Protein AF-A0A843J637-F1 (afdb_monomer)

Solvent-accessible surface area (backbone atoms only — not comparable to full-atom values): 3614 Å² total; per-residue (Å²): 141,64,64,30,62,68,35,19,66,34,35,22,56,13,51,53,32,21,72,77,59,38,73,74,34,28,56,53,44,72,47,45,65,57,51,52,49,55,35,42,77,71,69,70,39,54,73,67,29,39,52,49,10,34,52,48,14,45,52,54,45,50,50,50,50,73,75,76,107

Nearest PDB structures (foldseek):
  7opb-assembly2_E  TM=4.554E-01  e=7.229E+00  Escherichia coli BL21(DE3)

Structure (mmCIF, N/CA/C/O backbone):
data_AF-A0A843J637-F1
#
_entry.id   AF-A0A843J637-F1
#
loop_
_atom_site.group_PDB
_atom_site.id
_atom_site.type_symbol
_atom_site.label_atom_id
_atom_site.label_alt_id
_atom_site.label_comp_id
_atom_site.label_asym_id
_atom_site.label_entity_id
_atom_site.label_seq_id
_atom_site.pdbx_PDB_ins_code
_atom_site.Cartn_x
_atom_site.Cartn_y
_atom_site.Cartn_z
_atom_site.occupancy
_atom_site.B_iso_or_equiv
_atom_site.auth_seq_id
_atom_site.auth_comp_id
_atom_site.auth_asym_id
_atom_site.auth_atom_id
_atom_site.pdbx_PDB_model_num
ATOM 1 N N . TRP A 1 1 ? 0.353 -0.665 18.748 1.00 60.09 1 TRP A N 1
ATOM 2 C CA . TRP A 1 1 ? 1.182 0.554 18.848 1.00 60.09 1 TRP A CA 1
ATOM 3 C C . TRP A 1 1 ? 2.237 0.617 17.734 1.00 60.09 1 TRP A C 1
ATOM 5 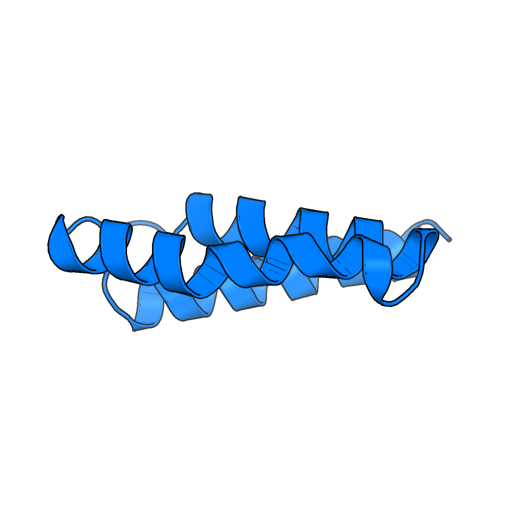O O . TRP A 1 1 ? 3.321 1.138 17.936 1.00 60.09 1 TRP A O 1
ATOM 15 N N . THR A 1 2 ? 1.923 0.143 16.523 1.00 85.19 2 THR A N 1
ATOM 16 C CA . THR A 1 2 ? 2.831 0.214 15.367 1.00 85.19 2 THR A CA 1
ATOM 17 C C . THR A 1 2 ? 2.048 0.596 14.115 1.00 85.19 2 THR A C 1
ATOM 19 O O . THR A 1 2 ? 0.836 0.364 14.026 1.00 85.19 2 THR A O 1
ATOM 22 N N . ILE A 1 3 ? 2.747 1.225 13.171 1.00 93.31 3 ILE A N 1
ATOM 23 C CA . ILE A 1 3 ? 2.276 1.479 11.807 1.00 93.31 3 ILE A CA 1
ATOM 24 C C . ILE A 1 3 ? 1.862 0.141 11.169 1.00 93.31 3 ILE A C 1
ATOM 26 O O . ILE A 1 3 ? 2.450 -0.902 11.464 1.00 93.31 3 ILE A O 1
ATOM 30 N N . SER A 1 4 ? 0.829 0.133 10.324 1.00 96.56 4 SER A N 1
ATOM 31 C CA . SER A 1 4 ? 0.332 -1.125 9.764 1.00 96.56 4 SER A CA 1
ATOM 32 C C . SER A 1 4 ? 1.253 -1.697 8.682 1.00 96.56 4 SER A C 1
ATOM 34 O O . SER A 1 4 ? 1.223 -1.252 7.537 1.00 96.56 4 SER A O 1
ATOM 36 N N . ILE A 1 5 ? 2.007 -2.754 9.011 1.00 96.81 5 ILE A N 1
ATOM 37 C CA . ILE A 1 5 ? 2.824 -3.492 8.027 1.00 96.81 5 ILE A CA 1
ATOM 38 C C . ILE A 1 5 ? 1.983 -4.159 6.933 1.00 96.81 5 ILE A C 1
ATOM 40 O O . ILE A 1 5 ? 2.455 -4.347 5.821 1.00 96.81 5 ILE A O 1
ATOM 44 N N . HIS A 1 6 ? 0.714 -4.460 7.216 1.00 97.00 6 HIS A N 1
ATOM 45 C CA . HIS A 1 6 ? -0.202 -4.983 6.202 1.00 97.00 6 HIS A CA 1
ATOM 46 C C . HIS A 1 6 ? -0.522 -3.911 5.151 1.00 97.00 6 HIS A C 1
ATOM 48 O O . HIS A 1 6 ? -0.594 -4.224 3.969 1.00 97.00 6 HIS A O 1
ATOM 54 N N . ALA A 1 7 ? -0.677 -2.645 5.566 1.00 97.81 7 ALA A N 1
ATOM 55 C CA . ALA A 1 7 ? -0.844 -1.534 4.631 1.00 97.81 7 ALA A CA 1
ATOM 56 C C . ALA A 1 7 ? 0.448 -1.283 3.833 1.00 97.81 7 ALA A C 1
ATOM 58 O O . ALA A 1 7 ? 0.379 -1.159 2.614 1.00 97.81 7 ALA A O 1
ATOM 59 N N . ILE A 1 8 ? 1.620 -1.314 4.486 1.00 98.00 8 ILE A N 1
ATOM 60 C CA . ILE A 1 8 ? 2.930 -1.215 3.808 1.00 98.00 8 ILE A CA 1
ATOM 61 C C . ILE A 1 8 ? 3.069 -2.313 2.742 1.00 98.00 8 ILE A C 1
ATOM 63 O O . ILE A 1 8 ? 3.335 -2.020 1.579 1.00 98.00 8 ILE A O 1
ATOM 67 N N . GLY A 1 9 ? 2.836 -3.571 3.131 1.00 96.3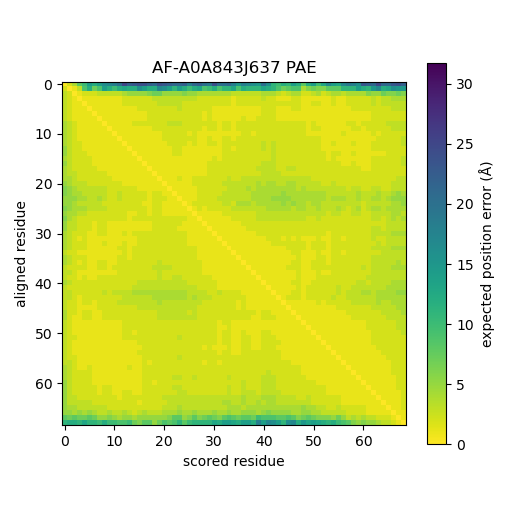8 9 GLY A N 1
ATOM 68 C CA . GLY A 1 9 ? 2.941 -4.745 2.263 1.00 96.38 9 GLY A CA 1
ATOM 69 C C . GLY A 1 9 ? 1.862 -4.834 1.184 1.00 96.38 9 GLY A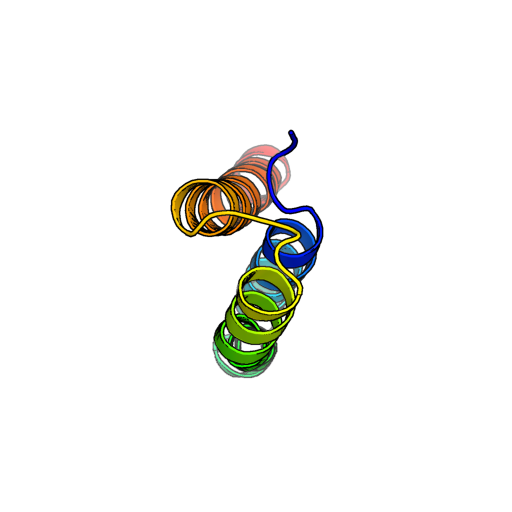 C 1
ATOM 70 O O . GLY A 1 9 ? 2.008 -5.618 0.257 1.00 96.38 9 GLY A O 1
ATOM 71 N N . CYS A 1 10 ? 0.800 -4.030 1.263 1.00 97.62 10 CYS A N 1
ATOM 72 C CA . CYS A 1 10 ? -0.159 -3.889 0.173 1.00 97.62 10 CYS A CA 1
ATOM 73 C C . CYS A 1 10 ? 0.318 -2.828 -0.824 1.00 97.62 10 CYS A C 1
ATOM 75 O O . CYS A 1 10 ? 0.355 -3.071 -2.028 1.00 97.62 10 CYS A O 1
ATOM 77 N N . VAL A 1 11 ? 0.696 -1.647 -0.331 1.00 98.25 11 VAL A N 1
ATOM 78 C CA . VAL A 1 11 ? 0.965 -0.487 -1.187 1.00 98.25 11 VAL A CA 1
ATOM 79 C C . VAL A 1 11 ? 2.324 -0.567 -1.880 1.00 98.25 11 VAL A C 1
ATOM 81 O O . VAL A 1 11 ? 2.396 -0.302 -3.077 1.00 98.25 11 VAL A O 1
ATOM 84 N N . GLY A 1 12 ? 3.379 -0.986 -1.175 1.00 97.81 12 GLY A N 1
ATOM 85 C CA . GLY A 1 12 ? 4.725 -1.093 -1.749 1.00 97.81 12 GLY A CA 1
ATOM 86 C C . GLY A 1 12 ? 4.782 -2.037 -2.961 1.00 97.81 12 GLY A C 1
ATOM 87 O O . GLY A 1 12 ? 5.122 -1.596 -4.058 1.00 97.81 12 GLY A O 1
ATOM 88 N N . PRO A 1 13 ? 4.365 -3.311 -2.833 1.00 97.50 13 PRO A N 1
ATOM 89 C CA . PRO A 1 13 ? 4.310 -4.231 -3.970 1.00 97.50 13 PRO A CA 1
ATOM 90 C C . PRO A 1 13 ? 3.383 -3.762 -5.094 1.00 97.50 13 PRO A C 1
ATOM 92 O O . PRO A 1 13 ? 3.724 -3.934 -6.259 1.00 97.50 13 PRO A O 1
ATOM 95 N N . SER A 1 14 ? 2.255 -3.116 -4.772 1.00 98.06 14 SER A N 1
ATOM 96 C CA . SER A 1 14 ? 1.370 -2.543 -5.798 1.00 98.06 14 SER A CA 1
ATOM 97 C C . SER A 1 14 ? 2.082 -1.471 -6.623 1.00 98.06 14 SER A C 1
ATOM 99 O O . SER A 1 14 ? 1.974 -1.470 -7.845 1.00 98.06 14 SER A O 1
ATOM 101 N N . MET A 1 15 ? 2.847 -0.586 -5.976 1.00 97.81 15 MET A N 1
ATOM 102 C CA . MET A 1 15 ? 3.659 0.418 -6.663 1.00 97.81 15 MET A CA 1
ATOM 103 C C . MET A 1 15 ? 4.761 -0.230 -7.509 1.00 97.81 15 MET A C 1
ATOM 105 O O . MET A 1 15 ? 4.952 0.164 -8.654 1.00 97.81 15 MET A O 1
ATOM 109 N N . ALA A 1 16 ? 5.457 -1.238 -6.978 1.00 97.69 16 ALA A N 1
ATOM 110 C CA . ALA A 1 16 ? 6.513 -1.935 -7.709 1.00 97.69 16 ALA A CA 1
ATOM 111 C C . ALA A 1 16 ? 5.998 -2.647 -8.961 1.00 97.69 16 ALA A C 1
ATOM 113 O O . ALA A 1 16 ? 6.579 -2.514 -10.036 1.00 97.69 16 ALA A O 1
ATOM 114 N N . LEU A 1 17 ? 4.871 -3.347 -8.847 1.00 97.94 17 LEU A N 1
ATOM 115 C CA . LEU A 1 17 ? 4.229 -3.980 -9.990 1.00 97.94 17 LEU A CA 1
ATOM 116 C C . LEU A 1 17 ? 3.706 -2.941 -10.986 1.00 97.94 17 LEU A C 1
ATOM 118 O O . LEU A 1 17 ? 3.856 -3.141 -12.188 1.00 97.94 17 LEU A O 1
ATOM 122 N N . ALA A 1 18 ? 3.144 -1.824 -10.510 1.00 97.50 18 ALA A N 1
ATOM 123 C CA . ALA A 1 18 ? 2.705 -0.737 -11.382 1.00 97.50 18 ALA A CA 1
ATOM 124 C C . ALA A 1 18 ? 3.864 -0.114 -12.175 1.00 97.50 18 ALA A C 1
ATOM 126 O O . ALA A 1 18 ? 3.711 0.204 -13.351 1.00 97.50 18 ALA A O 1
ATOM 127 N N . TYR A 1 19 ? 5.025 0.041 -11.535 1.00 96.00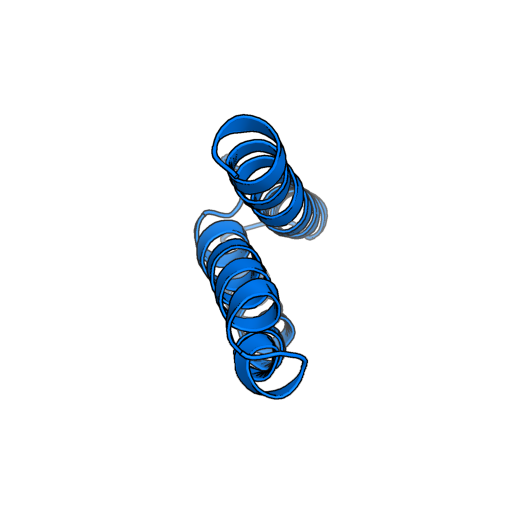 19 TYR A N 1
ATOM 128 C CA . TYR A 1 19 ? 6.225 0.579 -12.165 1.00 96.00 19 TYR A CA 1
ATOM 129 C C . TYR A 1 19 ? 6.747 -0.339 -13.282 1.00 96.00 19 TYR A C 1
ATOM 131 O O . TYR A 1 19 ? 7.072 0.138 -14.364 1.00 96.00 19 TYR A O 1
ATOM 139 N N . VAL A 1 20 ? 6.783 -1.657 -13.050 1.00 96.06 20 VAL A N 1
ATOM 140 C CA . VAL A 1 20 ? 7.337 -2.631 -14.011 1.00 96.06 20 VAL A CA 1
ATOM 141 C C . VAL A 1 20 ? 6.354 -2.991 -15.130 1.00 96.06 20 VAL A C 1
ATOM 143 O O . VAL A 1 20 ? 6.756 -3.137 -16.282 1.00 96.06 20 VAL A O 1
ATOM 146 N N . PHE A 1 21 ? 5.069 -3.154 -14.808 1.00 96.62 21 PHE A N 1
ATOM 147 C CA . PHE A 1 21 ? 4.064 -3.715 -15.722 1.00 96.62 21 PHE A CA 1
ATOM 148 C C . PHE A 1 21 ? 2.989 -2.707 -16.151 1.00 96.62 21 PHE A C 1
ATOM 150 O O . PHE A 1 21 ? 1.995 -3.092 -16.767 1.00 96.62 21 PHE A O 1
ATOM 157 N N . GLY A 1 22 ? 3.159 -1.426 -15.819 1.00 95.88 22 GLY A N 1
ATOM 158 C CA . GLY A 1 22 ? 2.144 -0.403 -16.049 1.00 95.88 22 GLY A CA 1
ATOM 159 C C . GLY A 1 22 ? 0.928 -0.565 -15.132 1.00 95.88 22 GLY A C 1
ATOM 160 O O . GLY A 1 22 ? 0.951 -1.281 -14.130 1.00 95.88 22 GLY A O 1
ATOM 161 N N . TRP A 1 23 ? -0.175 0.108 -15.466 1.00 95.81 23 TRP A N 1
ATOM 162 C CA . TRP A 1 23 ? -1.352 0.204 -14.591 1.00 95.81 23 TRP A CA 1
ATOM 163 C C . TRP A 1 23 ? -1.950 -1.160 -14.201 1.00 95.81 23 TRP A C 1
ATOM 165 O O . TRP A 1 23 ? -2.489 -1.297 -13.103 1.00 95.81 23 TRP A O 1
ATOM 175 N N . GLN A 1 24 ? -1.806 -2.180 -15.052 1.00 96.19 24 GLN A N 1
ATOM 176 C CA . GLN A 1 24 ? -2.265 -3.546 -14.796 1.00 96.19 24 GLN A CA 1
ATOM 177 C C . GLN A 1 24 ? -1.542 -4.178 -13.600 1.00 96.19 24 GLN A C 1
ATOM 179 O O . GLN A 1 24 ? -2.169 -4.859 -12.790 1.00 96.19 24 GLN A O 1
ATOM 184 N N . GLY A 1 25 ? -0.240 -3.915 -13.441 1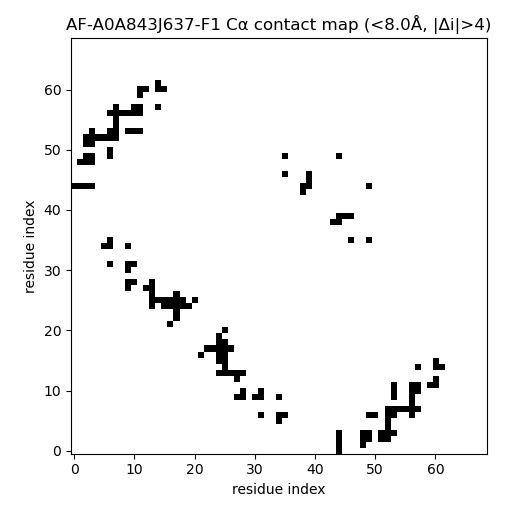.00 92.38 25 GLY A N 1
ATOM 185 C CA . GLY A 1 25 ? 0.520 -4.361 -12.271 1.00 92.38 25 GLY A CA 1
ATOM 186 C C . GLY A 1 25 ? 0.056 -3.687 -10.976 1.00 92.38 25 GLY A C 1
ATOM 187 O O . GLY A 1 25 ? 0.113 -4.279 -9.901 1.00 92.38 25 GLY A O 1
ATOM 188 N N . GLY A 1 26 ? -0.493 -2.476 -11.080 1.00 95.25 26 GLY A N 1
ATOM 189 C CA . GLY A 1 26 ? -1.027 -1.719 -9.951 1.00 95.25 26 GLY A CA 1
ATOM 190 C C . GLY A 1 26 ? -2.357 -2.228 -9.396 1.00 95.25 26 GLY A C 1
ATOM 191 O O . GLY A 1 26 ? -2.767 -1.763 -8.336 1.00 95.25 26 GLY A O 1
ATOM 192 N N . LEU A 1 27 ? -3.028 -3.189 -10.046 1.00 96.94 27 LEU A N 1
ATOM 193 C CA . LEU A 1 27 ? -4.347 -3.686 -9.621 1.00 96.94 27 LEU A CA 1
ATOM 194 C C . LEU A 1 27 ? -4.356 -4.280 -8.205 1.00 96.94 27 LEU A C 1
ATOM 196 O O . LEU A 1 27 ? -5.401 -4.297 -7.554 1.00 96.94 27 LEU A O 1
ATOM 200 N N . LEU A 1 28 ? -3.199 -4.699 -7.685 1.00 95.50 28 LEU A N 1
ATOM 201 C CA . LEU A 1 28 ? -3.063 -5.163 -6.304 1.00 95.50 28 LEU A CA 1
ATOM 202 C C . LEU A 1 28 ? -3.484 -4.095 -5.272 1.00 95.50 28 LEU A C 1
ATOM 204 O O . LEU A 1 28 ? -3.941 -4.444 -4.181 1.00 95.50 28 LEU A O 1
ATOM 208 N N . ILE A 1 29 ? -3.434 -2.802 -5.625 1.00 97.75 29 ILE A N 1
ATOM 209 C CA . ILE A 1 29 ? -3.847 -1.705 -4.738 1.00 97.75 29 ILE A CA 1
ATOM 210 C C . ILE A 1 29 ? -5.331 -1.783 -4.365 1.00 97.75 29 ILE A C 1
ATOM 212 O O . ILE A 1 29 ? -5.735 -1.265 -3.326 1.00 97.75 29 ILE A O 1
ATOM 216 N N . LEU A 1 30 ? -6.145 -2.483 -5.164 1.00 97.81 30 LEU A N 1
ATOM 217 C CA . LEU A 1 30 ? -7.564 -2.713 -4.890 1.00 97.81 30 LEU A CA 1
ATOM 218 C C . LEU A 1 30 ? -7.798 -3.552 -3.624 1.00 97.81 30 LEU A C 1
ATOM 220 O O . LEU A 1 30 ? -8.904 -3.546 -3.088 1.00 97.81 30 LEU A O 1
ATOM 224 N N . LEU A 1 31 ? -6.772 -4.234 -3.101 1.00 97.62 31 LEU A N 1
ATOM 225 C CA . LEU A 1 31 ? -6.841 -4.903 -1.800 1.00 97.62 31 LEU A CA 1
ATOM 226 C C . LEU A 1 31 ? -6.700 -3.934 -0.619 1.00 97.62 31 LEU A C 1
ATOM 228 O O . LEU A 1 31 ? -7.069 -4.290 0.502 1.00 97.62 31 LEU A O 1
ATOM 232 N N . LEU A 1 32 ? -6.209 -2.709 -0.834 1.00 97.94 32 LEU A N 1
ATOM 233 C CA . LEU A 1 32 ? -5.971 -1.748 0.243 1.00 97.94 32 LEU A CA 1
ATOM 234 C C . LEU A 1 32 ? -7.246 -1.424 1.049 1.00 97.94 32 LEU A C 1
ATOM 236 O O . LEU A 1 32 ? -7.168 -1.480 2.278 1.00 97.94 32 LEU A O 1
ATOM 240 N N . PRO A 1 33 ? -8.426 -1.166 0.442 1.00 98.06 33 PRO A N 1
ATOM 241 C CA . PRO A 1 33 ? -9.669 -0.980 1.194 1.00 98.06 33 PRO A CA 1
ATOM 242 C C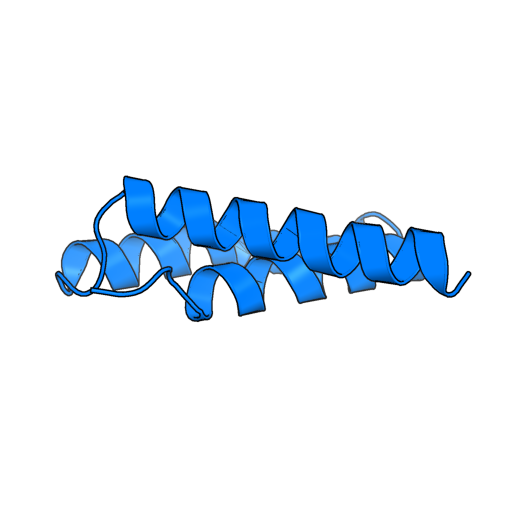 . PRO A 1 33 ? -10.037 -2.189 2.064 1.00 98.06 33 PRO A C 1
ATOM 244 O O . PRO A 1 33 ? -10.448 -2.015 3.211 1.00 98.06 33 PRO A O 1
ATOM 247 N N . VAL A 1 34 ? -9.829 -3.413 1.563 1.00 98.19 34 VAL A N 1
ATOM 248 C CA . VAL A 1 34 ? -10.094 -4.656 2.308 1.00 98.19 34 VAL A CA 1
ATOM 249 C C . VAL A 1 34 ? -9.143 -4.780 3.498 1.00 98.19 34 VAL A C 1
ATOM 251 O O . VAL A 1 34 ? -9.572 -5.076 4.614 1.00 98.19 34 VAL A O 1
ATOM 254 N N . VAL A 1 35 ? -7.852 -4.495 3.297 1.00 98.00 35 VAL A N 1
ATOM 255 C CA . VAL A 1 35 ? -6.850 -4.480 4.372 1.00 98.00 35 VAL A CA 1
ATOM 256 C C . VAL A 1 35 ? -7.217 -3.444 5.435 1.00 98.00 35 VAL A C 1
ATOM 258 O O . VAL A 1 35 ? -7.252 -3.779 6.621 1.00 98.00 35 VAL A O 1
ATOM 261 N N . ILE A 1 36 ? -7.538 -2.213 5.026 1.00 97.94 36 ILE A N 1
ATOM 262 C CA . ILE A 1 36 ? -7.946 -1.121 5.919 1.00 97.94 36 ILE A CA 1
ATOM 263 C C . ILE A 1 36 ? -9.161 -1.539 6.749 1.00 97.94 36 ILE A C 1
ATOM 265 O O . ILE A 1 36 ? -9.108 -1.464 7.978 1.00 97.94 36 ILE A O 1
ATOM 269 N N . PHE A 1 37 ? -10.212 -2.045 6.101 1.00 98.44 37 PHE A N 1
ATOM 270 C CA . PHE A 1 37 ? -11.433 -2.492 6.767 1.00 98.44 37 PHE A CA 1
ATOM 271 C C . PHE A 1 37 ? -11.145 -3.578 7.807 1.00 98.44 37 PHE A C 1
ATOM 273 O O . PHE A 1 37 ? -11.471 -3.420 8.986 1.00 98.44 37 PHE A O 1
ATOM 280 N N . CYS A 1 38 ? -10.445 -4.641 7.405 1.00 98.06 38 CYS A N 1
ATOM 281 C CA . CYS A 1 38 ? -10.096 -5.748 8.289 1.00 98.06 38 CYS A CA 1
ATOM 282 C C . CYS A 1 38 ? -9.287 -5.279 9.503 1.00 98.06 38 CYS A C 1
ATOM 284 O O . CYS A 1 38 ? -9.528 -5.717 10.626 1.00 98.06 38 CYS A O 1
ATOM 286 N N . ARG A 1 39 ? -8.293 -4.406 9.306 1.00 97.25 39 ARG A N 1
ATOM 287 C CA . ARG A 1 39 ? -7.441 -3.923 10.403 1.00 97.25 39 ARG A CA 1
ATOM 288 C C . ARG A 1 39 ? -8.174 -2.967 11.346 1.00 97.25 39 ARG A C 1
ATOM 290 O O . ARG A 1 39 ? -7.908 -3.009 12.551 1.00 97.25 39 ARG A O 1
ATOM 297 N N . TYR A 1 40 ? -9.081 -2.151 10.816 1.00 97.44 40 TYR A N 1
ATOM 298 C CA . TYR A 1 40 ? -9.892 -1.225 11.597 1.00 97.44 40 TYR A CA 1
ATOM 299 C C . TYR A 1 40 ? -10.938 -1.961 12.447 1.00 97.44 40 TYR A C 1
ATOM 301 O O . TYR A 1 40 ? -10.962 -1.797 13.666 1.00 97.44 40 TYR A O 1
ATOM 309 N N . VAL A 1 41 ? -11.741 -2.844 11.840 1.00 98.19 41 VAL A N 1
ATOM 310 C CA . VAL A 1 41 ? -12.820 -3.576 12.533 1.00 98.19 41 VAL A CA 1
ATOM 311 C C . VAL A 1 41 ? -12.275 -4.521 13.605 1.00 98.19 41 VAL A C 1
ATOM 313 O O . VAL A 1 41 ? -12.820 -4.590 14.704 1.00 98.19 41 VAL A O 1
ATOM 316 N N . LEU A 1 42 ? -11.141 -5.182 13.347 1.00 97.50 42 LEU A N 1
ATOM 317 C CA . LEU A 1 42 ? -10.456 -6.023 14.340 1.00 97.50 42 LEU A CA 1
ATOM 318 C C . LEU A 1 42 ? -9.736 -5.215 15.436 1.00 97.50 42 LEU A C 1
ATOM 320 O O . LEU A 1 42 ? -9.025 -5.800 16.258 1.00 97.50 42 LEU A O 1
ATOM 324 N N . ARG A 1 43 ? -9.869 -3.880 15.429 1.00 96.31 43 ARG A N 1
ATOM 325 C CA . ARG A 1 43 ? -9.245 -2.940 16.372 1.00 96.31 43 ARG A CA 1
ATOM 326 C C . ARG A 1 43 ? -7.729 -3.122 16.482 1.00 96.31 43 ARG A C 1
ATOM 328 O O . ARG A 1 43 ? -7.144 -2.933 17.546 1.00 96.31 43 ARG A O 1
ATOM 335 N N . LYS A 1 44 ? -7.079 -3.517 15.381 1.00 96.25 44 LYS A N 1
ATOM 336 C CA . LYS A 1 44 ? -5.621 -3.704 15.331 1.00 96.25 44 LYS A CA 1
ATOM 337 C C . LYS A 1 44 ? -4.891 -2.399 15.045 1.00 96.25 44 LYS A C 1
ATOM 339 O O . LYS A 1 44 ? -3.783 -2.218 15.543 1.00 96.25 44 LYS A O 1
ATOM 344 N N . HIS A 1 45 ? -5.513 -1.504 14.277 1.00 97.25 45 HIS A N 1
ATOM 345 C CA . HIS A 1 45 ? -4.945 -0.206 13.929 1.00 97.25 45 HIS A CA 1
ATOM 346 C C . HIS A 1 45 ? -6.000 0.904 13.901 1.00 97.25 45 HIS A C 1
ATOM 348 O O . HIS A 1 45 ? -7.159 0.667 13.564 1.00 97.25 45 HIS A O 1
ATOM 354 N N . THR A 1 46 ? -5.576 2.129 14.210 1.00 96.94 46 THR A N 1
ATOM 355 C CA . THR A 1 46 ? -6.360 3.350 13.974 1.00 96.94 46 THR A CA 1
ATOM 356 C C . THR A 1 46 ? -6.273 3.785 12.503 1.00 96.94 46 THR A C 1
ATOM 358 O O . THR A 1 46 ? -5.326 3.399 11.809 1.00 96.94 46 THR A O 1
ATOM 361 N N . PRO A 1 47 ? -7.193 4.641 12.012 1.00 96.38 47 PRO A N 1
ATOM 362 C CA . PRO A 1 47 ? -7.101 5.199 10.660 1.00 96.38 47 PRO A CA 1
ATOM 363 C C . PRO A 1 47 ? -5.757 5.887 10.382 1.00 96.38 47 PRO A C 1
ATOM 365 O O . PRO A 1 47 ? -5.166 5.676 9.328 1.00 96.38 47 PRO A O 1
ATOM 368 N N . ALA A 1 48 ? -5.215 6.622 11.359 1.00 97.06 48 ALA A N 1
ATOM 369 C CA . ALA A 1 48 ? -3.908 7.268 11.239 1.00 97.06 48 ALA A CA 1
ATOM 370 C C . ALA A 1 48 ? -2.757 6.255 11.077 1.00 97.06 48 ALA A C 1
ATOM 372 O O . ALA A 1 48 ? -1.867 6.459 10.259 1.00 97.06 48 ALA A O 1
ATOM 373 N N . GLN A 1 49 ? -2.786 5.130 11.801 1.00 97.75 49 GLN A N 1
ATOM 374 C CA . GLN A 1 49 ? -1.778 4.066 11.664 1.00 97.75 49 GLN A CA 1
ATOM 375 C C . GLN A 1 49 ? -1.858 3.343 10.312 1.00 97.75 49 GLN A C 1
ATOM 377 O O . GLN A 1 49 ? -0.838 2.864 9.810 1.00 97.75 49 GLN A O 1
ATOM 382 N N . LEU A 1 50 ? -3.058 3.250 9.734 1.00 97.94 50 LEU A N 1
ATOM 383 C CA . LEU A 1 50 ? -3.282 2.687 8.403 1.00 97.94 50 LEU A CA 1
ATOM 384 C C . LEU A 1 50 ? -2.788 3.638 7.311 1.00 97.94 50 LEU A C 1
ATOM 386 O O . LEU A 1 50 ? -2.034 3.208 6.440 1.00 97.94 50 LEU A O 1
ATOM 390 N N . ALA A 1 51 ? -3.131 4.925 7.407 1.00 97.62 51 ALA A N 1
ATOM 391 C CA . ALA A 1 51 ? -2.657 5.963 6.494 1.00 97.62 51 ALA A CA 1
ATOM 392 C C . ALA A 1 51 ? -1.127 6.092 6.523 1.00 97.62 51 ALA A C 1
ATO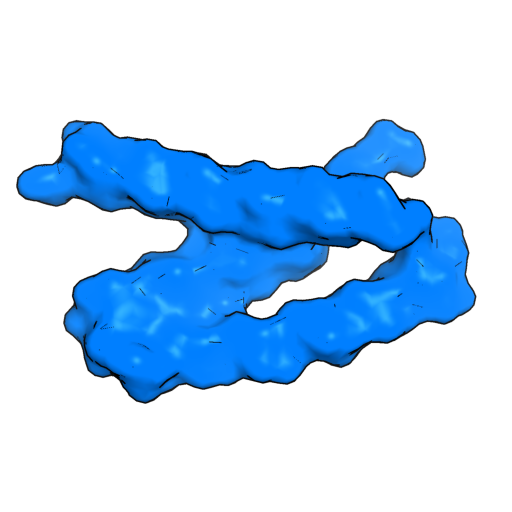M 394 O O . ALA A 1 51 ? -0.490 6.083 5.472 1.00 97.62 51 ALA A O 1
ATOM 395 N N . ALA A 1 52 ? -0.526 6.112 7.718 1.00 97.75 52 ALA A N 1
ATOM 396 C CA . ALA A 1 52 ? 0.926 6.125 7.872 1.00 97.75 52 ALA A CA 1
ATOM 397 C C . ALA A 1 52 ? 1.587 4.889 7.239 1.00 97.75 52 ALA A C 1
ATOM 399 O O . ALA A 1 52 ? 2.650 5.007 6.641 1.00 97.75 52 ALA A O 1
ATOM 400 N N . GLY A 1 53 ? 0.959 3.710 7.329 1.00 97.62 53 GLY A N 1
ATOM 401 C CA . GLY A 1 53 ? 1.484 2.485 6.717 1.00 97.62 53 GLY A CA 1
ATOM 402 C C . GLY A 1 53 ? 1.408 2.506 5.197 1.00 97.62 53 GLY A C 1
ATOM 403 O O . GLY A 1 53 ? 2.376 2.154 4.530 1.00 97.62 53 GLY A O 1
ATOM 404 N N . ALA A 1 54 ? 0.293 2.977 4.643 1.00 98.06 54 ALA A N 1
ATOM 405 C CA . ALA A 1 54 ? 0.152 3.160 3.204 1.00 98.06 54 ALA A CA 1
ATOM 406 C C . ALA A 1 54 ? 1.182 4.168 2.656 1.00 98.06 54 ALA A C 1
ATOM 408 O O . ALA A 1 54 ? 1.882 3.865 1.691 1.00 98.06 54 ALA A O 1
ATOM 409 N N . LEU A 1 55 ? 1.324 5.328 3.311 1.00 98.25 55 LEU A N 1
ATOM 410 C CA . LEU A 1 55 ? 2.284 6.363 2.923 1.00 98.25 55 LEU A CA 1
ATOM 411 C C . LEU A 1 55 ? 3.729 5.865 3.022 1.00 98.25 55 LEU A C 1
ATOM 413 O O . LEU A 1 55 ? 4.507 6.064 2.094 1.00 98.25 55 LEU A O 1
ATOM 417 N N . LEU A 1 56 ? 4.084 5.185 4.115 1.00 98.06 56 LEU A N 1
ATOM 418 C CA . LEU A 1 56 ? 5.428 4.642 4.287 1.00 98.06 56 LEU A CA 1
ATOM 419 C C . LEU A 1 56 ? 5.756 3.591 3.215 1.00 98.06 56 LEU A C 1
ATOM 421 O O . LEU A 1 56 ? 6.873 3.582 2.710 1.00 98.06 56 LEU A O 1
ATOM 425 N N . GLY A 1 57 ? 4.786 2.758 2.818 1.00 97.75 57 GLY A N 1
ATOM 426 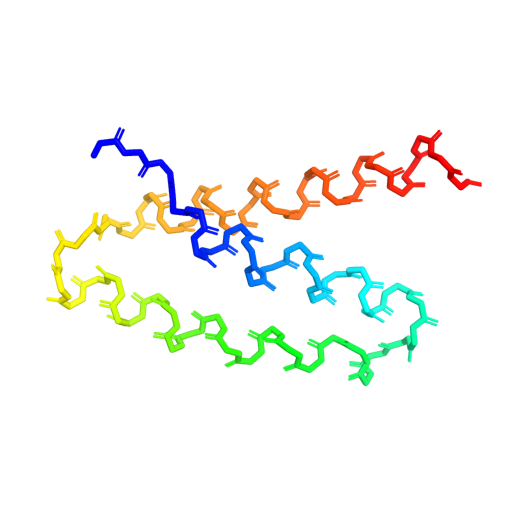C CA . GLY A 1 57 ? 4.946 1.825 1.698 1.00 97.75 57 GLY A CA 1
ATOM 427 C C . GLY A 1 57 ? 5.262 2.525 0.373 1.00 97.75 57 GLY A C 1
ATOM 428 O O . GLY A 1 57 ? 6.206 2.125 -0.302 1.00 97.75 57 GLY A O 1
ATOM 429 N N . LEU A 1 58 ? 4.540 3.603 0.035 1.00 97.50 58 LEU A N 1
ATOM 430 C CA . LEU A 1 58 ? 4.836 4.417 -1.157 1.00 97.50 58 LEU A CA 1
ATOM 431 C C . LEU A 1 58 ? 6.231 5.035 -1.094 1.00 97.50 58 LEU A C 1
ATOM 433 O O . LEU A 1 58 ? 6.990 4.938 -2.053 1.00 97.50 58 LEU A O 1
ATOM 437 N N . VAL A 1 59 ? 6.569 5.671 0.030 1.00 98.31 59 VAL A N 1
ATOM 438 C CA . VAL A 1 59 ? 7.839 6.391 0.185 1.00 98.31 59 VAL A CA 1
ATOM 439 C C . VAL A 1 59 ? 9.023 5.434 0.100 1.00 98.31 59 VAL A C 1
ATOM 441 O O . VAL A 1 59 ? 9.966 5.719 -0.628 1.00 98.31 59 VAL A O 1
ATOM 444 N N . LEU A 1 60 ? 8.981 4.295 0.799 1.00 97.94 60 LEU A N 1
ATOM 445 C CA . LEU A 1 60 ? 10.085 3.331 0.787 1.00 97.94 60 LEU A CA 1
ATOM 446 C C . LEU A 1 60 ? 10.280 2.708 -0.594 1.00 97.94 60 LEU A C 1
ATOM 448 O O . LEU A 1 60 ? 11.406 2.650 -1.080 1.00 97.94 60 LEU A O 1
ATOM 452 N N . THR A 1 61 ? 9.200 2.266 -1.242 1.00 97.69 61 THR A N 1
ATOM 453 C CA . THR A 1 61 ? 9.293 1.677 -2.582 1.00 97.69 61 THR A CA 1
ATOM 454 C C . THR A 1 61 ? 9.713 2.713 -3.624 1.00 97.69 61 THR A C 1
ATOM 456 O O . THR A 1 61 ? 10.579 2.427 -4.444 1.00 97.69 61 THR A O 1
ATOM 459 N N . GLY A 1 62 ? 9.171 3.931 -3.567 1.00 97.50 62 GLY A N 1
ATOM 460 C CA . GLY A 1 62 ? 9.581 5.027 -4.444 1.00 97.50 62 GLY A CA 1
ATOM 461 C C . GLY A 1 62 ? 11.044 5.418 -4.259 1.00 97.50 62 GLY A C 1
ATOM 462 O O . GLY A 1 62 ? 11.767 5.531 -5.241 1.00 97.50 62 GLY A O 1
ATOM 463 N N . ALA A 1 63 ? 11.504 5.555 -3.013 1.00 98.06 63 ALA A N 1
ATOM 464 C CA . ALA A 1 63 ? 12.905 5.836 -2.715 1.00 98.06 63 ALA A CA 1
ATOM 465 C C . ALA A 1 63 ? 13.828 4.719 -3.221 1.00 98.06 63 ALA A C 1
ATOM 467 O O . ALA A 1 63 ? 14.860 5.017 -3.810 1.00 98.06 63 ALA A O 1
ATOM 468 N N . LEU A 1 64 ? 13.446 3.447 -3.048 1.00 96.94 64 LEU A N 1
ATOM 469 C CA . LEU A 1 64 ? 14.198 2.312 -3.591 1.00 96.94 64 LEU A CA 1
ATOM 470 C C . LEU A 1 64 ? 14.348 2.403 -5.111 1.00 96.94 64 LEU A C 1
ATOM 472 O O . LEU A 1 64 ? 15.456 2.243 -5.608 1.00 96.94 64 LEU A O 1
ATOM 476 N N . PHE A 1 65 ? 13.270 2.696 -5.841 1.00 95.81 65 PHE A N 1
ATOM 477 C CA . PHE A 1 65 ? 13.356 2.854 -7.293 1.00 95.81 65 PHE A CA 1
ATOM 478 C C . PHE A 1 65 ? 14.187 4.064 -7.712 1.00 95.81 65 PHE A C 1
ATOM 480 O O . PHE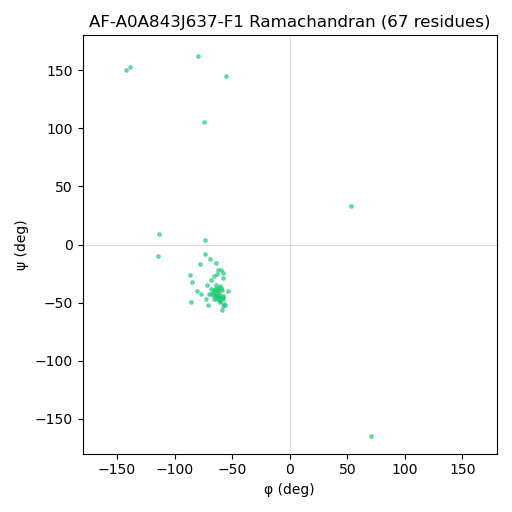 A 1 65 ? 14.974 3.937 -8.634 1.00 95.81 65 PHE A O 1
ATOM 487 N N . ILE A 1 66 ? 14.066 5.201 -7.023 1.00 96.00 66 ILE A N 1
ATOM 488 C CA . ILE A 1 66 ? 14.872 6.399 -7.314 1.00 96.00 66 ILE A CA 1
ATOM 489 C C . ILE A 1 66 ? 16.370 6.152 -7.073 1.00 96.00 66 ILE A C 1
ATOM 491 O O . ILE A 1 66 ? 17.204 6.744 -7.746 1.00 96.00 66 ILE A O 1
ATOM 495 N N . LEU A 1 67 ? 16.721 5.337 -6.075 1.00 96.06 67 LEU A N 1
ATOM 496 C CA . LEU A 1 67 ? 18.115 5.106 -5.686 1.00 96.06 67 LEU A CA 1
ATOM 497 C C . LEU A 1 67 ? 18.801 3.990 -6.483 1.00 96.06 67 LEU A C 1
ATOM 499 O O . LEU A 1 67 ? 20.028 3.978 -6.550 1.00 96.06 67 LEU A O 1
ATOM 503 N N . LEU A 1 68 ? 18.041 3.020 -7.001 1.00 93.06 68 LEU A N 1
ATOM 504 C CA . LEU A 1 68 ? 18.579 1.781 -7.577 1.00 93.06 68 LEU A CA 1
ATOM 505 C C . LEU A 1 68 ? 18.342 1.626 -9.087 1.00 93.06 68 LEU A C 1
ATOM 507 O O . LEU A 1 68 ? 18.910 0.700 -9.669 1.00 93.06 68 LEU A O 1
ATOM 511 N N . LEU A 1 69 ? 17.520 2.480 -9.704 1.00 86.06 69 LEU A N 1
ATOM 512 C CA . LEU A 1 69 ? 17.280 2.534 -11.152 1.00 86.06 69 LEU A CA 1
ATOM 513 C C . LEU A 1 69 ? 17.701 3.890 -11.715 1.00 86.06 69 LEU A C 1
ATOM 515 O O . LEU A 1 69 ? 18.216 3.892 -12.854 1.00 86.06 69 LEU A O 1
#

pLDDT: mean 96.23, std 4.93, range [60.09, 98.44]

Secondary structure (DSSP, 8-state):
----HHHHHHHHHHHHHHHHHGGGGGGGGGGHHHHHHHHHHTTS--HHHHHHHHHHHHHHHHHHHHHH-

Mean predicted aligned error: 2.48 Å

Radius of gyration: 12.31 Å; Cα contacts (8 Å, |Δi|>4): 83; chains: 1; bounding box: 31×13×35 Å

Sequence (69 aa):
WTISIHAIGCVGPSMALAYVFGWQGGLLILLLPVVIFCRYVLRKHTPAQLAAGALLGLVLTGALFILLL

Foldseek 3Di:
DAQDLLLLVQQQQLVVLCVPPNVVSNCSNVCLVVSLVVCVVVVVDDPVSNVVSNVVSCVVSVVCVVVPD